Protein AF-A0A1G3WLZ0-F1 (afdb_monomer)

Solvent-accessible surface area (backbone atoms only — not comparable to full-atom values): 6786 Å² total; per-residue (Å²): 133,70,74,44,37,29,40,33,38,38,33,31,41,34,37,39,43,49,92,73,87,56,72,75,43,50,32,38,34,45,35,30,29,31,32,73,21,74,44,72,70,51,29,50,58,52,48,51,56,52,41,58,72,66,41,47,75,49,72,48,101,84,67,26,44,38,40,40,38,67,71,48,67,69,48,76,40,88,39,88,69,74,94,71,60,68,66,42,73,81,47,74,50,78,44,74,79,61,48,72,68,56,48,51,51,50,48,46,53,62,56,52,60,79,74,73,81,84,125

Secondary structure (DSSP, 8-state):
---EEEEEEEEEEEEEE-SSSS--EEEEEEEEEEEEESSHHHHHHHHHHHHHHT-EEEE-TTS-EEEEEEEE---EEEE---SPPTT-EEEEEEEES--HHHHHHHHHHHHHGGGSS--

Radius of gyration: 16.35 Å; Cα contacts (8 Å, |Δi|>4): 232; chains: 1; bounding box: 52×20×46 Å

Foldseek 3Di:
DDKFKKKWKWKKWKWWAAPPPDDTWIKMKIWIWIATAPDQVRRLVLVVVLQQVPFDWDQDPVRIIITIHTDDTQDMGGDPDPPDDGGDIPDMDMGGPQDPVNVVVVSCCSNVVVPPPPD

pLDDT: mean 82.38, std 15.06, range [35.41, 96.0]

Nearest PDB structures (foldseek):
  4fms-assembly1_B  TM=4.137E-01  e=1.551E+00  Pseudomonas aeruginosa PAO1
  3szd-assembly1_B  TM=4.113E-01  e=1.551E+00  Pseudomonas aeruginosa
  5dl5-assembly1_A  TM=4.361E-01  e=3.021E+00  Acinetobacter baumannii AB307-0294
  4frx-assembly2_B  TM=4.101E-01  e=6.948E+00  Pseudomonas aeruginosa PAO1
  3t20-assembly1_A  TM=3.977E-01  e=9.695E+00  Pseudomonas aeruginosa

Mean predicted aligned error: 8.0 Å

Structure (mmCIF, N/CA/C/O backbone):
data_AF-A0A1G3WLZ0-F1
#
_entry.id   AF-A0A1G3WLZ0-F1
#
loop_
_atom_site.group_PDB
_atom_site.id
_atom_site.type_symbol
_atom_site.label_atom_id
_atom_site.label_alt_id
_atom_site.label_comp_id
_atom_site.label_asym_id
_atom_site.label_entity_id
_atom_site.label_seq_id
_atom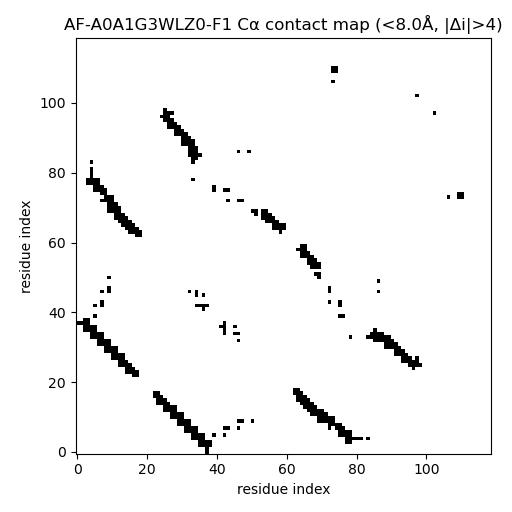_site.pdbx_PDB_ins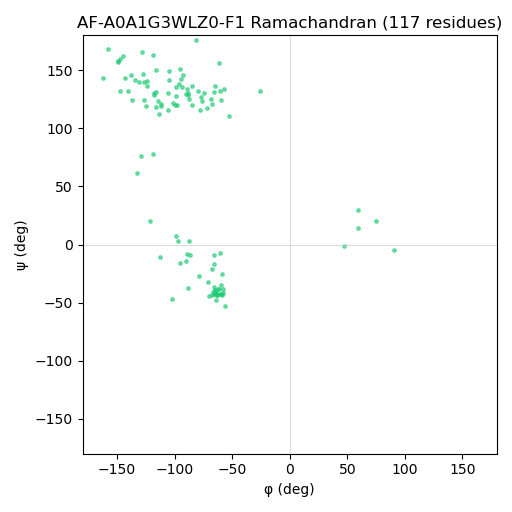_code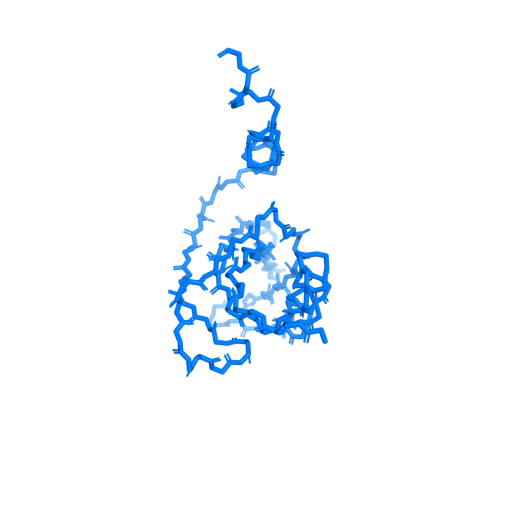
_atom_site.Cartn_x
_atom_site.Cartn_y
_atom_site.Cartn_z
_atom_site.occupancy
_atom_site.B_iso_or_equiv
_atom_site.auth_seq_id
_atom_site.auth_comp_id
_atom_site.auth_asym_id
_atom_site.auth_atom_id
_atom_site.pdbx_PDB_model_num
ATOM 1 N N . MET A 1 1 ? 13.631 0.957 -24.481 1.00 66.12 1 MET A N 1
ATOM 2 C CA . MET A 1 1 ? 13.896 0.831 -23.029 1.00 66.12 1 MET A CA 1
ATOM 3 C C . MET A 1 1 ? 13.303 -0.502 -22.585 1.00 66.12 1 MET A C 1
ATOM 5 O O . MET A 1 1 ? 12.171 -0.770 -22.969 1.00 66.12 1 MET A O 1
ATOM 9 N N . ARG A 1 2 ? 14.065 -1.383 -21.921 1.00 82.06 2 ARG A N 1
ATOM 10 C CA . ARG A 1 2 ? 13.585 -2.729 -21.544 1.00 82.06 2 ARG A CA 1
ATOM 11 C C . ARG A 1 2 ? 12.602 -2.606 -20.376 1.00 82.06 2 ARG A C 1
ATOM 13 O O . ARG A 1 2 ? 12.911 -1.921 -19.407 1.00 82.06 2 ARG A O 1
ATOM 20 N N . ILE A 1 3 ? 11.435 -3.235 -20.491 1.00 83.69 3 ILE A N 1
ATOM 21 C CA . ILE A 1 3 ? 10.456 -3.334 -19.402 1.00 83.69 3 ILE A CA 1
ATOM 22 C C . ILE A 1 3 ? 10.778 -4.604 -18.615 1.00 83.69 3 ILE A C 1
ATOM 24 O O . ILE A 1 3 ? 10.935 -5.666 -19.216 1.00 83.69 3 ILE A O 1
ATOM 28 N N . ASN A 1 4 ? 10.885 -4.483 -17.295 1.00 89.94 4 ASN A N 1
ATOM 29 C CA . ASN A 1 4 ? 11.056 -5.610 -16.382 1.00 89.94 4 ASN A CA 1
ATOM 30 C C . ASN A 1 4 ? 9.876 -5.681 -15.404 1.00 89.94 4 ASN A C 1
ATOM 32 O O . ASN A 1 4 ? 9.154 -4.697 -15.218 1.00 89.94 4 ASN A O 1
ATOM 36 N N . ASN A 1 5 ? 9.719 -6.836 -14.761 1.00 91.56 5 ASN A N 1
ATOM 37 C CA . ASN A 1 5 ? 8.772 -7.028 -13.671 1.00 91.56 5 ASN A CA 1
ATOM 38 C C . ASN A 1 5 ? 9.441 -6.699 -12.341 1.00 91.56 5 ASN A C 1
ATOM 40 O O . ASN A 1 5 ? 10.555 -7.141 -12.058 1.00 91.56 5 ASN A O 1
ATOM 44 N N . TYR A 1 6 ? 8.746 -5.931 -11.515 1.00 93.50 6 TYR A N 1
ATOM 45 C CA . TYR A 1 6 ? 9.191 -5.556 -10.183 1.00 93.50 6 TYR A CA 1
ATOM 46 C C . TYR A 1 6 ? 8.142 -5.969 -9.165 1.00 93.50 6 TYR A C 1
ATOM 48 O O . TYR A 1 6 ? 6.957 -5.761 -9.398 1.00 93.50 6 TYR A O 1
ATOM 56 N N . ALA A 1 7 ? 8.572 -6.535 -8.042 1.00 93.88 7 ALA A N 1
ATOM 57 C CA . ALA A 1 7 ? 7.724 -6.772 -6.882 1.00 93.88 7 ALA A CA 1
ATOM 58 C C . ALA A 1 7 ? 7.940 -5.629 -5.885 1.00 93.88 7 ALA A C 1
ATOM 60 O O . ALA A 1 7 ? 9.065 -5.408 -5.434 1.00 93.88 7 ALA A O 1
ATOM 61 N N . VAL A 1 8 ? 6.883 -4.889 -5.567 1.00 94.56 8 VAL A N 1
ATOM 62 C CA . VAL A 1 8 ? 6.947 -3.693 -4.722 1.00 94.56 8 VAL A CA 1
ATOM 63 C C . VAL A 1 8 ? 6.118 -3.912 -3.470 1.00 94.56 8 VAL A C 1
ATOM 65 O O . VAL A 1 8 ? 4.952 -4.296 -3.562 1.00 94.56 8 VAL A O 1
ATOM 68 N N . LYS A 1 9 ? 6.730 -3.665 -2.309 1.00 94.62 9 LYS A N 1
ATOM 69 C CA . LYS A 1 9 ? 6.048 -3.682 -1.016 1.00 94.62 9 LYS A CA 1
ATOM 70 C C . LYS A 1 9 ? 5.283 -2.378 -0.813 1.00 94.62 9 LYS A C 1
ATOM 72 O O . LYS A 1 9 ? 5.854 -1.299 -0.971 1.00 94.62 9 LYS A O 1
ATOM 77 N N . LEU A 1 10 ? 4.029 -2.500 -0.411 1.00 94.56 10 LEU A N 1
ATOM 78 C CA . LEU A 1 10 ? 3.127 -1.443 0.017 1.00 94.56 10 LEU A CA 1
ATOM 79 C C . LEU A 1 10 ? 2.761 -1.714 1.476 1.00 94.56 10 LEU A C 1
ATOM 81 O O . LEU A 1 10 ? 2.385 -2.833 1.816 1.00 94.56 10 LEU A O 1
ATOM 85 N N . ILE A 1 11 ? 2.883 -0.707 2.332 1.00 93.56 11 ILE A N 1
ATOM 86 C CA . ILE A 1 11 ? 2.499 -0.783 3.741 1.00 93.56 11 ILE A CA 1
ATOM 87 C C . ILE A 1 11 ? 1.288 0.114 3.944 1.00 93.56 11 ILE A C 1
ATOM 89 O O . ILE A 1 11 ? 1.361 1.320 3.697 1.00 93.56 11 ILE A O 1
ATOM 93 N N . TYR A 1 12 ? 0.191 -0.470 4.408 1.00 93.38 12 TYR A N 1
ATOM 94 C CA . TYR A 1 12 ? -1.044 0.236 4.716 1.00 93.38 12 TYR A CA 1
ATOM 95 C C . TYR A 1 12 ? -1.226 0.389 6.214 1.00 93.38 12 TYR A C 1
ATOM 97 O O . TYR A 1 12 ? -0.955 -0.534 6.980 1.00 93.38 12 TYR A O 1
ATOM 105 N N . ARG A 1 13 ? -1.747 1.548 6.610 1.00 91.81 13 ARG A N 1
ATOM 106 C CA . ARG A 1 13 ? -2.255 1.810 7.953 1.00 91.81 13 ARG A CA 1
ATOM 107 C C . ARG A 1 13 ? -3.768 1.661 7.930 1.00 91.81 13 ARG A C 1
ATOM 109 O O . ARG A 1 13 ? -4.444 2.293 7.115 1.00 91.81 13 ARG A O 1
ATOM 116 N N . ILE A 1 14 ? -4.290 0.850 8.837 1.00 91.50 14 ILE A N 1
ATOM 117 C CA . ILE A 1 14 ? -5.716 0.583 8.975 1.00 91.50 14 ILE A CA 1
ATOM 118 C C . ILE A 1 14 ? -6.158 1.102 10.336 1.00 91.50 14 ILE A C 1
ATOM 120 O O . ILE A 1 14 ? -5.668 0.642 11.366 1.00 91.50 14 ILE A O 1
ATOM 124 N N . ASN A 1 15 ? -7.076 2.063 10.330 1.00 90.06 15 ASN A N 1
ATOM 125 C CA . ASN A 1 15 ? -7.668 2.610 11.547 1.00 90.06 15 ASN A CA 1
ATOM 126 C C . ASN A 1 15 ? -9.088 2.094 11.704 1.00 90.06 15 ASN A C 1
ATOM 128 O O . ASN A 1 15 ? -9.879 2.232 10.769 1.00 90.06 15 ASN A O 1
ATOM 132 N N . TYR A 1 16 ? -9.402 1.580 12.888 1.00 87.25 16 TYR A N 1
ATOM 133 C CA . TYR A 1 16 ? -10.756 1.212 13.283 1.00 87.25 16 TYR A CA 1
ATOM 134 C C . TYR A 1 16 ? -11.263 2.259 14.265 1.00 87.25 16 TYR A C 1
ATOM 136 O O . TYR A 1 16 ? -10.713 2.415 15.356 1.00 87.25 16 TYR A O 1
ATOM 144 N N . GLN A 1 17 ? -12.301 2.984 13.863 1.00 84.75 17 GLN A N 1
ATOM 145 C CA . GLN A 1 17 ? -12.928 4.012 14.679 1.00 84.75 17 GLN A CA 1
ATOM 146 C C . GLN A 1 17 ? -14.333 3.553 15.069 1.00 84.75 17 GLN A C 1
ATOM 148 O O . GLN A 1 17 ? -15.188 3.335 14.208 1.00 84.75 17 GLN A O 1
ATOM 153 N N . LYS A 1 18 ? -14.585 3.421 16.374 1.00 76.06 18 LYS A N 1
ATOM 154 C CA . LYS A 1 18 ? -15.905 3.071 16.909 1.00 76.06 18 LYS A CA 1
ATOM 155 C C . LYS A 1 18 ? -16.680 4.337 17.274 1.00 76.06 18 LYS A C 1
ATOM 157 O O . LYS A 1 18 ? -16.097 5.279 17.807 1.00 76.06 18 LYS A O 1
ATOM 162 N N . CYS A 1 19 ? -17.996 4.355 17.045 1.00 61.44 19 CYS A N 1
ATOM 163 C CA . CYS A 1 19 ? -18.847 5.488 17.443 1.00 61.44 19 CYS A CA 1
ATOM 164 C C . CYS A 1 19 ? -18.806 5.781 18.958 1.00 61.44 19 CYS A C 1
ATOM 166 O O . CYS A 1 19 ? -18.977 6.932 19.354 1.00 61.44 19 CYS A O 1
ATOM 168 N N . ASP A 1 20 ? -18.502 4.779 19.791 1.00 58.53 20 ASP A N 1
ATOM 169 C CA . ASP A 1 20 ? -18.577 4.874 21.251 1.00 58.53 20 ASP A CA 1
ATOM 170 C C . ASP A 1 20 ? -17.215 4.656 21.931 1.00 58.53 20 ASP A C 1
ATOM 172 O O . ASP A 1 20 ? -16.964 3.582 22.469 1.00 58.53 20 ASP A O 1
ATOM 176 N N . LYS A 1 21 ? -16.351 5.687 21.913 1.00 51.16 21 LYS A N 1
ATOM 177 C CA . LYS A 1 21 ? -15.205 5.996 22.821 1.00 51.16 21 LYS A CA 1
ATOM 178 C C . LYS A 1 21 ? -14.184 4.898 23.200 1.00 51.16 21 LYS A C 1
ATOM 180 O O . LYS A 1 21 ? -13.242 5.193 23.935 1.00 51.16 21 LYS A O 1
ATOM 185 N N . LEU A 1 22 ? -14.336 3.665 22.741 1.00 51.41 22 LEU A N 1
ATOM 186 C CA . LEU A 1 22 ? -13.365 2.590 22.884 1.00 51.41 22 LEU A CA 1
ATOM 187 C C . LEU A 1 22 ? -12.252 2.848 21.868 1.00 51.41 22 LEU A C 1
ATOM 189 O O . LEU A 1 22 ? -12.534 3.048 20.692 1.00 51.41 22 LEU A O 1
ATOM 193 N N . SER A 1 23 ? -11.031 2.928 22.394 1.00 58.22 23 SER A N 1
ATOM 194 C CA . SER A 1 23 ? -9.767 3.287 21.741 1.00 58.22 23 SER A CA 1
ATOM 195 C C . SER A 1 23 ? -9.706 3.018 20.237 1.00 58.22 23 SER A C 1
ATOM 197 O O . SER A 1 23 ? -9.977 1.897 19.808 1.00 58.22 23 SER A O 1
ATOM 199 N N . ASP A 1 24 ? -9.248 4.018 19.478 1.00 71.94 24 ASP A N 1
ATOM 200 C CA . ASP A 1 24 ? -8.849 3.856 18.080 1.00 71.94 24 ASP A CA 1
ATOM 201 C C . ASP A 1 24 ? -7.842 2.699 17.978 1.00 71.94 24 ASP A C 1
ATOM 203 O O . ASP A 1 24 ? -6.720 2.791 18.482 1.00 71.94 24 ASP A O 1
ATOM 207 N N . LEU A 1 25 ? -8.256 1.589 17.363 1.00 81.12 25 LEU A N 1
ATOM 208 C CA . LEU A 1 25 ? -7.363 0.468 17.094 1.00 81.12 25 LEU A CA 1
ATOM 209 C C . LEU A 1 25 ? -6.624 0.753 15.788 1.00 81.12 25 LEU A C 1
ATOM 211 O O . LEU A 1 25 ? -7.224 1.173 14.793 1.00 81.12 25 LEU A O 1
ATOM 215 N N . ILE A 1 26 ? -5.321 0.494 15.785 1.00 85.31 26 ILE A N 1
ATOM 216 C CA . ILE A 1 26 ? -4.476 0.616 14.601 1.00 85.31 26 ILE A CA 1
ATOM 217 C C . ILE A 1 26 ? -3.951 -0.774 14.263 1.00 85.31 26 ILE A C 1
ATOM 219 O O . ILE A 1 26 ? -3.424 -1.480 15.118 1.00 85.31 26 ILE A O 1
ATOM 223 N N . SER A 1 27 ? -4.076 -1.154 12.997 1.00 88.56 27 SER A N 1
ATOM 224 C CA . SER A 1 27 ? -3.378 -2.311 12.440 1.00 88.56 27 SER A CA 1
ATOM 225 C C . SER A 1 27 ? -2.645 -1.910 11.169 1.00 88.56 27 SER A C 1
ATOM 227 O O . SER A 1 27 ? -2.897 -0.843 10.598 1.00 88.56 27 SER A O 1
ATOM 229 N N . TRP A 1 28 ? -1.739 -2.770 10.730 1.00 90.06 28 TRP A N 1
ATOM 230 C CA . TRP A 1 28 ? -0.926 -2.541 9.547 1.00 90.06 28 TRP A CA 1
ATOM 231 C C . TRP A 1 28 ? -1.026 -3.731 8.605 1.00 90.06 28 TRP A C 1
ATOM 233 O O . TRP A 1 28 ? -1.148 -4.868 9.049 1.00 90.06 28 TRP A O 1
ATOM 243 N N . GLU A 1 29 ? -0.957 -3.483 7.305 1.00 90.50 29 GLU A N 1
ATOM 244 C CA . GLU A 1 29 ? -0.945 -4.534 6.286 1.00 90.50 29 GLU A CA 1
ATOM 245 C C . GLU A 1 29 ? 0.263 -4.332 5.371 1.00 90.50 29 GLU A C 1
ATOM 247 O O . GLU A 1 29 ? 0.430 -3.266 4.778 1.00 90.50 29 GLU A O 1
ATOM 252 N N . GLU A 1 30 ? 1.104 -5.359 5.250 1.00 91.81 30 GLU A N 1
ATOM 253 C CA . GLU A 1 30 ? 2.079 -5.457 4.167 1.00 91.81 30 GLU A CA 1
ATOM 254 C C . GLU A 1 30 ? 1.421 -6.143 2.978 1.00 91.81 30 GLU A C 1
ATOM 256 O O . GLU A 1 30 ? 0.912 -7.253 3.099 1.00 91.81 30 GLU A O 1
ATOM 261 N N . ARG A 1 31 ? 1.524 -5.519 1.808 1.00 93.00 31 ARG A N 1
ATOM 262 C CA . ARG A 1 31 ? 1.113 -6.085 0.530 1.00 93.00 31 ARG A CA 1
ATOM 263 C C . ARG A 1 31 ? 2.254 -6.020 -0.465 1.00 93.00 31 ARG A C 1
ATOM 265 O O . ARG A 1 31 ? 2.946 -5.011 -0.549 1.00 93.00 31 ARG A O 1
ATOM 272 N N . VAL A 1 32 ? 2.438 -7.062 -1.264 1.00 93.00 32 VAL A N 1
ATOM 273 C CA . VAL A 1 32 ? 3.396 -7.057 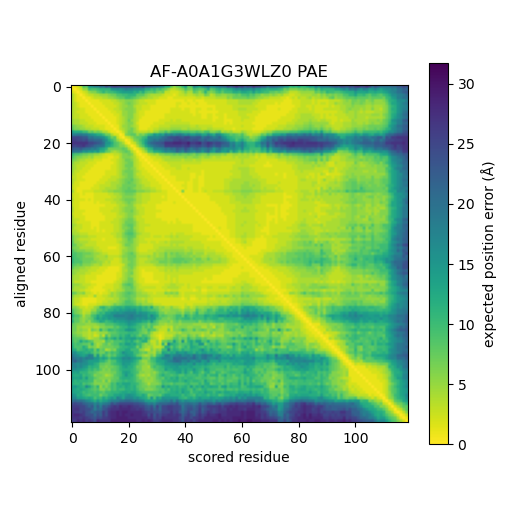-2.374 1.00 93.00 32 VAL A CA 1
ATOM 274 C C . VAL A 1 32 ? 2.643 -7.164 -3.680 1.00 93.00 32 VAL A C 1
ATOM 276 O O . VAL A 1 32 ? 1.914 -8.129 -3.902 1.00 93.00 32 VAL A O 1
ATOM 279 N N . ILE A 1 33 ? 2.858 -6.188 -4.558 1.00 93.56 33 ILE A N 1
ATOM 280 C CA . ILE A 1 33 ? 2.282 -6.183 -5.901 1.00 93.56 33 ILE A CA 1
ATOM 281 C C . ILE A 1 33 ? 3.369 -6.261 -6.963 1.00 93.56 33 ILE A C 1
ATOM 283 O O . ILE A 1 33 ? 4.481 -5.760 -6.776 1.00 93.56 33 ILE A O 1
ATOM 287 N N . CYS A 1 34 ? 3.045 -6.859 -8.103 1.00 93.25 34 CYS A N 1
ATOM 288 C CA . CYS A 1 34 ? 3.913 -6.848 -9.270 1.00 93.25 34 CYS A CA 1
ATOM 289 C C . CYS A 1 34 ? 3.570 -5.691 -10.208 1.00 93.25 34 CYS A C 1
ATOM 291 O O . CYS A 1 34 ? 2.408 -5.451 -10.513 1.00 93.25 34 CYS A O 1
ATOM 293 N N . VAL A 1 35 ? 4.581 -4.980 -10.703 1.00 93.38 35 VAL A N 1
ATOM 294 C CA . VAL A 1 35 ? 4.417 -3.916 -11.699 1.00 93.38 35 VAL A CA 1
ATOM 295 C C . VAL A 1 35 ? 5.451 -4.041 -12.809 1.00 93.38 35 VAL A C 1
ATOM 297 O O . VAL A 1 35 ? 6.628 -4.313 -12.571 1.00 93.38 35 VAL A O 1
ATOM 300 N N . ASN A 1 36 ? 5.018 -3.770 -14.034 1.00 93.19 36 ASN A N 1
ATOM 301 C CA . ASN A 1 36 ? 5.901 -3.651 -15.185 1.00 93.19 36 ASN A CA 1
ATOM 302 C C . ASN A 1 36 ? 6.455 -2.225 -15.254 1.00 93.19 36 ASN A C 1
ATOM 304 O O . ASN A 1 36 ? 5.698 -1.255 -15.394 1.00 93.19 36 ASN A O 1
ATOM 308 N N . ALA A 1 37 ? 7.775 -2.078 -15.196 1.00 93.69 37 ALA A N 1
ATOM 309 C CA . ALA A 1 37 ? 8.433 -0.776 -15.179 1.00 93.69 37 ALA A CA 1
ATOM 310 C C . ALA A 1 37 ? 9.769 -0.782 -15.926 1.00 93.69 37 ALA A C 1
ATOM 312 O O . ALA A 1 37 ? 10.347 -1.833 -16.199 1.00 93.69 37 ALA A O 1
ATOM 313 N N . SER A 1 38 ? 10.255 0.406 -16.286 1.00 94.69 38 SER A N 1
ATOM 314 C CA . SER A 1 38 ? 11.563 0.565 -16.940 1.00 94.69 38 SER A CA 1
ATOM 315 C C . SER A 1 38 ? 12.722 0.765 -15.960 1.00 94.69 38 SER A C 1
ATOM 317 O O . SER A 1 38 ? 13.881 0.688 -16.362 1.00 94.69 38 SER A O 1
ATOM 319 N N . SER A 1 39 ? 12.426 1.057 -14.694 1.00 95.06 39 SER A N 1
ATOM 320 C CA . SER A 1 39 ? 13.396 1.277 -13.619 1.00 95.06 39 SER A CA 1
ATOM 321 C C . SER A 1 39 ? 12.747 1.036 -12.251 1.00 95.06 39 SER A C 1
ATOM 323 O O . SER A 1 39 ? 11.522 0.951 -12.153 1.00 95.06 39 SER A O 1
ATOM 325 N N . PHE A 1 40 ? 13.560 0.966 -11.191 1.00 94.69 40 PHE A N 1
ATOM 326 C CA . PHE A 1 40 ? 13.066 0.895 -9.809 1.00 94.69 40 PHE A CA 1
ATOM 327 C C . PHE A 1 40 ? 12.211 2.117 -9.438 1.00 94.69 40 PHE A C 1
ATOM 329 O O . PHE A 1 40 ? 11.143 1.947 -8.861 1.00 94.69 40 PHE A O 1
ATOM 336 N N . ASP A 1 41 ? 12.623 3.326 -9.828 1.00 95.19 41 ASP A N 1
ATOM 337 C CA . ASP A 1 41 ? 11.865 4.555 -9.548 1.00 95.19 41 ASP A CA 1
ATOM 338 C C . ASP A 1 41 ? 10.511 4.571 -10.271 1.00 95.19 41 ASP A C 1
ATOM 340 O O . ASP A 1 41 ? 9.489 4.956 -9.701 1.00 95.19 41 ASP A O 1
ATOM 344 N N . ASP A 1 42 ? 10.471 4.100 -11.524 1.00 95.19 42 ASP A N 1
ATOM 345 C CA . ASP A 1 42 ? 9.213 3.945 -12.257 1.00 95.19 42 ASP A CA 1
ATOM 346 C C . ASP A 1 42 ? 8.316 2.878 -11.607 1.00 95.19 42 ASP A C 1
ATOM 348 O O . ASP A 1 42 ? 7.100 3.062 -11.544 1.00 95.19 42 ASP A O 1
ATOM 352 N N . ALA A 1 43 ? 8.903 1.797 -11.079 1.00 95.38 43 ALA A N 1
ATOM 353 C CA . ALA A 1 43 ? 8.177 0.765 -10.345 1.00 95.38 43 ALA A CA 1
ATOM 354 C C . ALA A 1 43 ? 7.556 1.313 -9.055 1.00 95.38 43 ALA A C 1
ATOM 356 O O . ALA A 1 43 ? 6.360 1.114 -8.852 1.00 95.38 43 ALA A O 1
ATOM 357 N N . PHE A 1 44 ? 8.313 2.054 -8.236 1.00 95.62 44 PHE A N 1
ATOM 358 C CA . PHE A 1 44 ? 7.786 2.712 -7.034 1.00 95.62 44 PHE A CA 1
ATOM 359 C C . PHE A 1 44 ? 6.624 3.639 -7.376 1.00 95.62 44 PHE A C 1
ATOM 361 O O . PHE A 1 44 ? 5.517 3.444 -6.885 1.00 95.62 44 PHE A O 1
ATOM 368 N N . ARG A 1 45 ? 6.824 4.558 -8.325 1.00 96.00 45 ARG A N 1
ATOM 369 C CA . ARG A 1 45 ? 5.789 5.510 -8.747 1.00 96.00 45 ARG A CA 1
ATOM 370 C C . ARG A 1 45 ? 4.520 4.821 -9.259 1.00 96.00 45 ARG A C 1
ATOM 372 O O . ARG A 1 45 ? 3.411 5.318 -9.063 1.00 96.00 45 ARG A O 1
ATOM 379 N N . LYS A 1 46 ? 4.654 3.706 -9.985 1.00 95.56 46 LYS A N 1
ATOM 380 C CA . LYS A 1 46 ? 3.498 2.921 -10.449 1.00 95.56 46 LYS A CA 1
ATOM 381 C C . LYS A 1 46 ? 2.814 2.208 -9.291 1.00 95.56 46 LYS A C 1
ATOM 383 O O . LYS A 1 46 ? 1.589 2.247 -9.218 1.00 95.56 46 LYS A O 1
ATOM 388 N N . ALA A 1 47 ? 3.585 1.593 -8.402 1.00 95.19 47 ALA A N 1
ATOM 389 C CA . ALA A 1 47 ? 3.063 0.876 -7.253 1.00 95.19 47 ALA A CA 1
ATOM 390 C C . ALA A 1 47 ? 2.345 1.809 -6.268 1.00 95.19 47 ALA A C 1
ATOM 392 O O . ALA A 1 47 ? 1.250 1.481 -5.836 1.00 95.19 47 ALA A O 1
ATOM 393 N N . GLU A 1 48 ? 2.869 3.008 -6.006 1.00 95.69 48 GLU A N 1
ATOM 394 C CA . GLU A 1 48 ? 2.197 4.044 -5.208 1.00 95.69 48 GLU A CA 1
ATOM 395 C C . GLU A 1 48 ? 0.854 4.452 -5.821 1.00 95.69 48 GLU A C 1
ATOM 397 O O . GLU A 1 48 ? -0.148 4.548 -5.120 1.00 95.69 48 GLU A O 1
ATOM 402 N N . LYS A 1 49 ? 0.788 4.629 -7.149 1.00 95.50 49 LYS A N 1
ATOM 403 C CA . LYS A 1 49 ? -0.483 4.918 -7.834 1.00 95.50 49 LYS A CA 1
ATOM 404 C C . LYS A 1 49 ? -1.504 3.797 -7.676 1.00 95.50 49 LYS A C 1
ATOM 406 O O . LYS A 1 49 ? -2.692 4.088 -7.570 1.00 95.50 49 LYS A O 1
ATOM 411 N N . PHE A 1 50 ? -1.069 2.537 -7.706 1.00 92.69 50 PHE A N 1
ATOM 412 C CA . PHE A 1 50 ? -1.939 1.410 -7.364 1.00 92.69 50 PHE A CA 1
ATOM 413 C C . PHE A 1 50 ? -2.339 1.462 -5.893 1.00 92.69 50 PHE A C 1
AT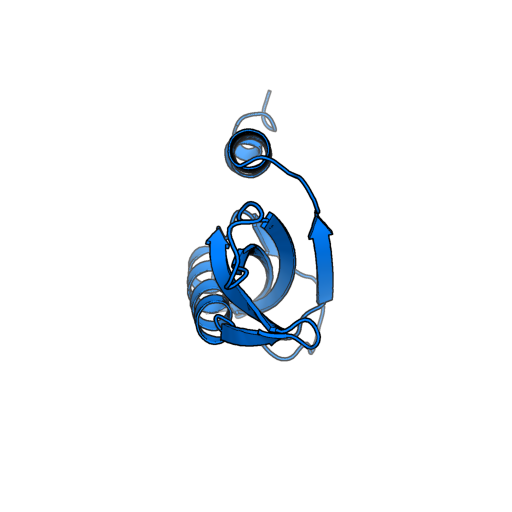OM 415 O O . PHE A 1 50 ? -3.512 1.287 -5.577 1.00 92.69 50 PHE A O 1
ATOM 422 N N . GLY A 1 51 ? -1.387 1.771 -5.017 1.00 93.44 51 GLY A N 1
ATOM 423 C CA . GLY A 1 51 ? -1.608 1.777 -3.587 1.00 93.44 51 GLY A CA 1
ATOM 424 C C . GLY A 1 51 ? -2.635 2.814 -3.143 1.00 93.44 51 GLY A C 1
ATOM 425 O O . GLY A 1 51 ? -3.547 2.474 -2.397 1.00 93.44 51 GLY A O 1
ATOM 426 N N . ILE A 1 52 ? -2.559 4.025 -3.701 1.00 95.06 52 ILE A N 1
ATOM 427 C CA . ILE A 1 52 ? -3.520 5.115 -3.480 1.00 95.06 52 ILE A CA 1
ATOM 428 C C . ILE A 1 52 ? -4.923 4.729 -3.967 1.00 95.06 52 ILE A C 1
ATOM 430 O O . ILE A 1 52 ? -5.916 5.045 -3.324 1.00 95.06 52 ILE A O 1
ATOM 434 N N . LYS A 1 53 ? -5.033 4.013 -5.094 1.00 93.81 53 LYS A N 1
ATOM 435 C CA . LYS A 1 53 ? -6.336 3.540 -5.598 1.00 93.81 53 LYS A CA 1
ATOM 436 C C . LYS A 1 53 ? -6.983 2.481 -4.705 1.00 93.81 53 LYS A C 1
ATOM 438 O O . LYS A 1 53 ? -8.185 2.272 -4.820 1.00 93.81 53 LYS A O 1
ATOM 443 N N . TYR A 1 54 ? -6.192 1.796 -3.882 1.00 89.88 54 TYR A N 1
ATOM 444 C CA . TYR A 1 54 ? -6.674 0.799 -2.929 1.00 89.88 54 TYR A CA 1
ATOM 445 C C . TYR A 1 54 ? -7.094 1.421 -1.587 1.00 89.88 54 TYR A C 1
ATOM 447 O O . TYR A 1 54 ? -7.691 0.748 -0.749 1.00 89.88 54 TYR A O 1
ATOM 455 N N . GLU A 1 55 ? -6.812 2.707 -1.365 1.00 94.94 55 GLU A N 1
ATOM 456 C CA . GLU A 1 55 ? -7.322 3.397 -0.187 1.00 94.94 55 GLU A CA 1
ATOM 457 C C . GLU A 1 55 ? -8.846 3.385 -0.182 1.00 94.94 55 GLU A C 1
ATOM 459 O O . GLU A 1 55 ? -9.502 3.686 -1.179 1.00 94.94 55 GLU A O 1
ATOM 464 N N . THR A 1 56 ? -9.414 3.026 0.962 1.00 96.00 56 THR A N 1
ATOM 465 C CA . THR A 1 56 ? -10.857 2.871 1.097 1.00 96.00 56 THR A CA 1
ATOM 466 C C . THR A 1 56 ? -11.317 3.250 2.494 1.00 96.00 56 THR A C 1
ATOM 468 O O . THR A 1 56 ? -10.536 3.311 3.452 1.00 96.00 56 THR A O 1
ATOM 471 N N . GLU A 1 57 ? -12.599 3.552 2.596 1.00 95.94 57 GLU A N 1
ATOM 472 C CA . GLU A 1 57 ? -13.296 3.812 3.840 1.00 95.94 57 GLU A CA 1
ATOM 473 C C . GLU A 1 57 ? -14.642 3.103 3.782 1.00 95.94 57 GLU A C 1
ATOM 475 O O . GLU A 1 57 ? -15.397 3.275 2.825 1.00 95.94 57 GLU A O 1
ATOM 480 N N . TYR A 1 58 ? -14.907 2.260 4.773 1.00 93.62 58 TYR A N 1
ATOM 481 C CA . TYR A 1 58 ? -16.126 1.466 4.833 1.00 93.62 58 TYR A CA 1
ATOM 482 C C . TYR A 1 58 ? -16.529 1.211 6.283 1.00 93.62 58 TYR A C 1
ATOM 484 O O . TYR A 1 58 ? -15.698 1.258 7.188 1.00 93.62 58 TYR A O 1
ATOM 492 N N . GLU A 1 59 ? -17.809 0.929 6.496 1.00 93.81 59 GLU A N 1
ATOM 493 C CA . GLU A 1 59 ? -18.309 0.420 7.770 1.00 93.81 59 GLU A CA 1
ATOM 494 C C . GLU A 1 59 ? -18.199 -1.109 7.761 1.00 93.81 59 GLU A C 1
ATOM 496 O O . GLU A 1 59 ? -18.662 -1.765 6.822 1.00 93.81 59 GLU A O 1
ATOM 501 N N . ASN A 1 60 ? -17.534 -1.688 8.762 1.00 89.19 60 ASN A N 1
ATOM 502 C CA . ASN A 1 60 ? -17.440 -3.141 8.887 1.00 89.19 60 ASN A CA 1
ATOM 503 C C . ASN A 1 60 ? -18.707 -3.734 9.535 1.00 89.19 60 ASN A C 1
ATOM 505 O O . ASN A 1 60 ? -19.598 -3.030 10.003 1.00 89.19 60 ASN A O 1
ATOM 509 N N . THR A 1 61 ? -18.779 -5.063 9.625 1.00 88.69 61 THR A N 1
ATOM 510 C CA . THR A 1 61 ? -19.934 -5.771 10.210 1.00 88.69 61 THR A CA 1
ATOM 511 C C . THR A 1 61 ? -20.135 -5.525 11.709 1.00 88.69 61 THR A C 1
ATOM 513 O O . THR A 1 61 ? -21.139 -5.964 12.263 1.00 88.69 61 THR A O 1
ATOM 516 N N . LEU A 1 62 ? -19.177 -4.878 12.379 1.00 85.75 62 LEU A N 1
ATOM 517 C CA . LEU A 1 62 ? -19.234 -4.517 13.796 1.00 85.75 62 LEU A CA 1
ATOM 518 C C . LEU A 1 62 ? -19.699 -3.064 14.010 1.00 85.75 62 LEU A C 1
ATOM 520 O O . LEU A 1 62 ? -19.748 -2.614 15.155 1.00 85.75 62 LEU A O 1
ATOM 524 N N . GLY A 1 63 ? -20.046 -2.344 12.935 1.00 87.06 63 GLY A N 1
ATOM 525 C CA . GLY A 1 63 ? -20.434 -0.932 12.980 1.00 87.06 63 GLY A CA 1
ATOM 526 C C . GLY A 1 63 ? -19.251 0.016 13.195 1.00 87.06 63 GLY A C 1
ATOM 527 O O . GLY A 1 63 ? -19.433 1.130 13.683 1.00 87.06 63 GLY A O 1
ATOM 528 N N . GLU A 1 64 ? -18.027 -0.429 12.903 1.00 88.25 64 GLU A N 1
ATOM 529 C CA . GLU A 1 64 ? -16.818 0.388 13.015 1.00 88.25 64 GLU A CA 1
ATOM 530 C C . GLU A 1 64 ? -16.471 0.989 11.655 1.00 88.25 64 GLU A C 1
ATOM 532 O O . GLU A 1 64 ? -16.497 0.301 10.630 1.00 88.25 64 GLU A O 1
ATOM 537 N N . THR A 1 65 ? -16.076 2.261 11.649 1.00 91.94 65 THR A N 1
ATOM 538 C CA . THR A 1 65 ? -15.520 2.897 10.456 1.00 91.94 65 THR A CA 1
ATOM 539 C C . THR A 1 65 ? -14.076 2.447 10.289 1.00 91.94 65 THR A C 1
ATOM 541 O O . THR A 1 65 ? -13.216 2.767 11.114 1.00 91.94 65 THR A O 1
ATOM 544 N N . VAL A 1 66 ? -13.796 1.735 9.200 1.00 91.69 66 VAL A N 1
ATOM 545 C CA . VAL A 1 66 ? -12.459 1.264 8.838 1.00 91.69 66 VAL A CA 1
ATOM 546 C C . VAL A 1 66 ? -11.872 2.170 7.765 1.00 91.69 66 VAL A C 1
ATOM 548 O O . VAL A 1 66 ? -12.434 2.308 6.680 1.00 91.69 66 VAL A O 1
ATOM 551 N N . LYS A 1 67 ? -10.715 2.772 8.051 1.00 94.56 67 LYS A N 1
ATOM 552 C CA . LYS A 1 67 ? -9.968 3.623 7.112 1.00 94.56 67 LYS A CA 1
ATOM 553 C C . LYS A 1 67 ? -8.648 2.967 6.747 1.00 94.56 67 LYS A C 1
ATOM 555 O O . LYS A 1 67 ? -7.753 2.889 7.588 1.00 94.56 67 LYS A O 1
ATOM 560 N N . VAL A 1 68 ? -8.518 2.556 5.488 1.00 94.62 68 VAL A N 1
ATOM 561 C CA . VAL A 1 68 ? -7.290 1.985 4.918 1.00 94.62 68 VAL A CA 1
ATOM 562 C C . VAL A 1 68 ? -6.571 3.071 4.126 1.00 94.62 68 VAL A C 1
ATOM 564 O O . VAL A 1 68 ? -7.150 3.632 3.191 1.00 94.62 68 VAL A O 1
ATOM 567 N N . ARG A 1 69 ? -5.334 3.400 4.503 1.00 95.75 69 ARG A N 1
ATOM 568 C CA . ARG A 1 69 ? -4.507 4.413 3.825 1.00 95.75 69 ARG A CA 1
ATOM 569 C C . ARG A 1 69 ? -3.116 3.869 3.542 1.00 95.75 69 ARG A C 1
ATOM 571 O O . ARG A 1 69 ? -2.553 3.166 4.383 1.00 95.75 69 ARG A O 1
ATOM 578 N N . LEU A 1 70 ? -2.572 4.175 2.367 1.00 95.25 70 LEU A N 1
ATOM 579 C CA . LEU A 1 70 ? -1.196 3.831 2.040 1.00 95.25 70 LEU A CA 1
ATOM 580 C C . LEU A 1 70 ? -0.282 4.689 2.914 1.00 95.25 70 LEU A C 1
ATOM 582 O O . LEU A 1 70 ? -0.386 5.912 2.923 1.00 95.25 70 LEU A O 1
ATOM 586 N N . ALA A 1 71 ? 0.610 4.043 3.652 1.00 91.69 71 ALA A N 1
ATOM 587 C CA . ALA A 1 71 ? 1.546 4.728 4.527 1.00 91.69 71 ALA A CA 1
ATOM 588 C C . ALA A 1 71 ? 2.945 4.790 3.902 1.00 91.69 71 ALA A C 1
ATOM 590 O O . ALA A 1 71 ? 3.551 5.858 3.867 1.00 91.69 71 ALA A O 1
ATOM 591 N N . TYR A 1 72 ? 3.447 3.665 3.372 1.00 89.56 72 TYR A N 1
ATOM 592 C CA . TYR A 1 72 ? 4.825 3.577 2.871 1.00 89.56 72 TYR A CA 1
ATOM 593 C C . TYR A 1 72 ? 4.986 2.599 1.707 1.00 89.56 72 TYR A C 1
ATOM 595 O O . TYR A 1 72 ? 4.239 1.630 1.574 1.00 89.56 72 TYR A O 1
ATOM 603 N N . THR A 1 73 ? 6.045 2.796 0.918 1.00 92.25 73 THR A N 1
ATOM 604 C CA . THR A 1 73 ? 6.505 1.854 -0.116 1.00 92.25 73 THR A CA 1
ATOM 605 C C . THR A 1 73 ? 8.005 1.566 0.047 1.00 92.25 73 THR A C 1
ATOM 607 O O . THR A 1 73 ? 8.832 2.130 -0.670 1.00 92.25 73 THR A O 1
ATOM 610 N N . PRO A 1 74 ? 8.404 0.745 1.034 1.00 86.81 74 PRO A N 1
ATOM 611 C CA . PRO A 1 74 ? 9.792 0.712 1.509 1.00 86.81 74 PRO A CA 1
ATOM 612 C C . PRO A 1 74 ? 10.744 -0.089 0.611 1.00 86.81 74 PRO A C 1
ATOM 614 O O . PRO A 1 74 ? 11.948 0.171 0.583 1.00 86.81 74 PRO A O 1
ATOM 617 N N . ASN A 1 75 ? 10.241 -1.085 -0.124 1.00 91.38 75 ASN A N 1
ATOM 618 C CA . ASN A 1 75 ? 11.089 -2.006 -0.876 1.00 91.38 75 ASN A CA 1
ATOM 619 C C . ASN A 1 75 ? 10.542 -2.298 -2.272 1.00 91.38 75 ASN A C 1
ATOM 621 O O . ASN A 1 75 ? 9.337 -2.415 -2.483 1.00 91.38 75 ASN A O 1
ATOM 625 N N . CYS A 1 76 ? 11.467 -2.481 -3.208 1.00 92.81 76 CYS A N 1
ATOM 626 C CA . CYS A 1 76 ? 11.205 -2.881 -4.580 1.00 92.81 76 CYS A CA 1
ATOM 627 C C . CYS A 1 76 ? 12.290 -3.872 -5.001 1.00 92.81 76 CYS A C 1
ATOM 629 O O . CYS A 1 76 ? 13.479 -3.630 -4.778 1.00 92.81 76 CYS A O 1
ATOM 631 N N . TYR A 1 77 ? 11.877 -4.987 -5.592 1.00 91.88 77 TYR A N 1
ATOM 632 C CA . TYR A 1 77 ? 12.748 -6.080 -6.003 1.00 91.88 77 TYR A CA 1
ATOM 633 C C . TYR A 1 77 ? 12.557 -6.352 -7.488 1.00 91.88 77 TYR A C 1
ATOM 635 O O . TYR A 1 77 ? 11.430 -6.333 -7.984 1.00 91.88 77 TYR A O 1
ATOM 643 N N . LEU A 1 78 ? 13.649 -6.642 -8.195 1.00 91.69 78 LEU A N 1
ATOM 644 C CA . LEU A 1 78 ? 13.552 -7.179 -9.547 1.00 91.69 78 LEU A CA 1
ATOM 645 C C . LEU A 1 78 ? 12.964 -8.590 -9.454 1.00 91.69 78 LEU A C 1
ATOM 647 O O . LEU A 1 78 ? 13.518 -9.451 -8.771 1.00 91.69 78 LEU A O 1
ATOM 651 N N . SER A 1 79 ? 11.830 -8.804 -10.109 1.00 84.62 79 SER A N 1
ATOM 652 C CA . SER A 1 79 ? 11.126 -10.078 -10.094 1.00 84.62 79 SER A CA 1
ATOM 653 C C . SER A 1 79 ? 11.453 -10.875 -11.350 1.00 84.62 79 SER A C 1
ATOM 655 O O . SER A 1 79 ? 11.416 -10.346 -12.461 1.00 84.62 79 SER A O 1
ATOM 657 N N . ASN A 1 80 ? 11.726 -12.167 -11.170 1.00 82.69 80 ASN A N 1
ATOM 658 C CA . ASN A 1 80 ? 11.873 -13.122 -12.272 1.00 82.69 80 ASN A CA 1
ATOM 659 C C . ASN A 1 80 ? 10.532 -13.742 -12.687 1.00 82.69 80 ASN A C 1
ATOM 661 O O . ASN A 1 80 ? 10.507 -14.630 -13.536 1.00 82.69 80 ASN A O 1
ATOM 665 N N . LEU A 1 81 ? 9.426 -13.312 -12.073 1.00 75.19 81 LEU A N 1
ATOM 666 C CA . LEU A 1 81 ? 8.097 -13.762 -12.457 1.00 75.19 81 LEU A CA 1
ATOM 667 C C . LEU A 1 81 ? 7.798 -13.264 -13.872 1.00 75.19 81 LEU A C 1
ATOM 669 O O . LEU A 1 81 ? 8.011 -12.090 -14.183 1.00 75.19 81 LEU A O 1
ATOM 673 N N . VAL A 1 82 ? 7.335 -14.167 -14.728 1.00 73.44 82 VAL A N 1
ATOM 674 C CA . VAL A 1 82 ? 6.996 -13.901 -16.130 1.00 73.44 82 VAL A CA 1
ATOM 675 C C . VAL A 1 82 ? 5.472 -13.862 -16.251 1.00 73.44 82 VAL A C 1
ATOM 677 O O . VAL A 1 82 ? 4.789 -14.528 -15.480 1.00 73.44 82 VAL A O 1
ATOM 680 N N . ASP A 1 83 ? 4.952 -13.062 -17.182 1.00 74.75 83 ASP A N 1
ATOM 681 C CA . ASP A 1 83 ? 3.521 -13.014 -17.531 1.00 74.75 83 ASP A CA 1
ATOM 682 C C . ASP A 1 83 ? 2.553 -12.653 -16.388 1.00 74.75 83 ASP A C 1
ATOM 684 O O . ASP A 1 83 ? 1.392 -13.055 -16.390 1.00 74.75 83 A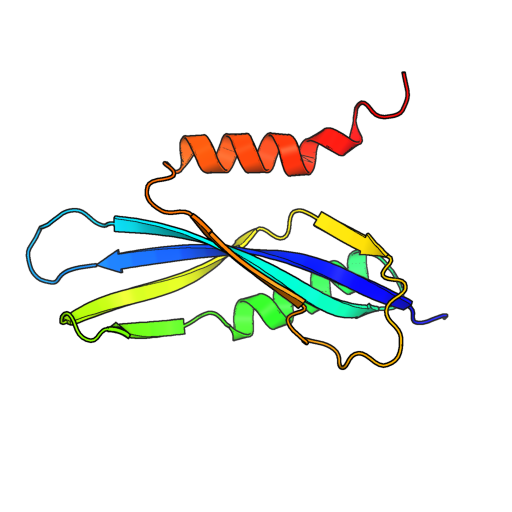SP A O 1
ATOM 688 N N . ILE A 1 84 ? 3.007 -11.857 -15.416 1.00 79.06 84 ILE A N 1
ATOM 689 C CA . ILE A 1 84 ? 2.131 -11.314 -14.373 1.00 79.06 84 ILE A CA 1
ATOM 690 C C . ILE A 1 84 ? 1.528 -9.986 -14.827 1.00 79.06 84 ILE A C 1
ATOM 692 O O . ILE A 1 84 ? 2.248 -9.081 -15.253 1.00 79.06 84 ILE A O 1
ATOM 696 N N . GLU A 1 85 ? 0.207 -9.856 -14.694 1.00 83.50 85 GLU A N 1
ATOM 697 C CA . GLU A 1 85 ? -0.485 -8.598 -14.959 1.00 83.50 85 GLU A CA 1
ATOM 698 C C . GLU A 1 85 ? -0.062 -7.511 -13.949 1.00 83.50 85 GLU A C 1
ATOM 700 O O . GLU A 1 85 ? 0.012 -7.776 -12.741 1.00 83.50 85 GLU A O 1
ATOM 705 N N . PRO A 1 86 ? 0.195 -6.267 -14.395 1.00 80.25 86 PRO A N 1
ATOM 706 C CA . PRO A 1 86 ? 0.521 -5.176 -13.487 1.00 80.25 86 PRO A CA 1
AT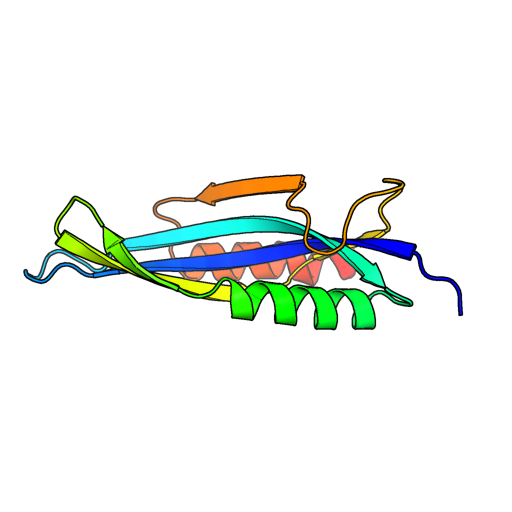OM 707 C C . PRO A 1 86 ? -0.581 -4.948 -12.444 1.00 80.25 86 PRO A C 1
ATOM 709 O O . PRO A 1 86 ? -1.754 -4.827 -12.783 1.00 80.25 86 PRO A O 1
ATOM 712 N N . GLY A 1 87 ? -0.186 -4.806 -11.183 1.00 78.06 87 GLY A N 1
ATOM 713 C CA . GLY A 1 87 ? -1.088 -4.660 -10.042 1.00 78.06 87 GLY A CA 1
ATOM 714 C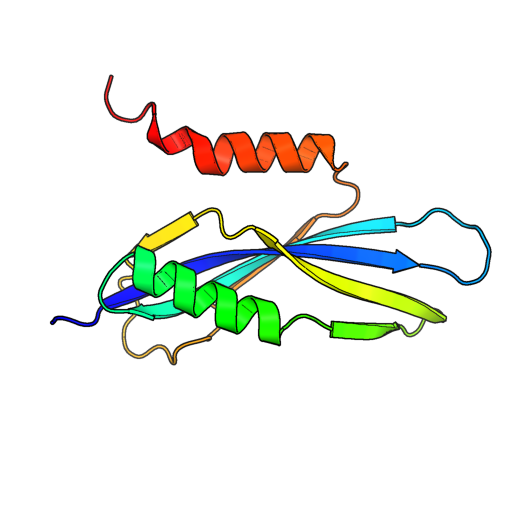 C . GLY A 1 87 ? -1.472 -5.985 -9.381 1.00 78.06 87 GLY A C 1
ATOM 715 O O . GLY A 1 87 ? -2.110 -5.947 -8.334 1.00 78.06 87 GLY A O 1
ATOM 716 N N . THR A 1 88 ? -1.061 -7.134 -9.935 1.00 86.25 88 THR A N 1
ATOM 717 C CA . THR A 1 88 ? -1.298 -8.441 -9.305 1.00 86.25 88 THR A CA 1
ATOM 718 C C . THR A 1 88 ? -0.650 -8.484 -7.930 1.00 86.25 88 THR A C 1
ATOM 720 O O . THR A 1 88 ? 0.557 -8.268 -7.790 1.00 86.25 88 THR A O 1
ATOM 723 N N . GLU A 1 89 ? -1.458 -8.788 -6.923 1.00 83.75 89 GLU A N 1
ATOM 724 C CA . GLU A 1 89 ? -1.004 -9.056 -5.569 1.00 83.75 89 GLU A CA 1
ATOM 725 C C . GLU A 1 89 ? -0.410 -10.462 -5.490 1.00 83.75 89 GLU A C 1
ATOM 727 O O . GLU A 1 89 ? -1.037 -11.438 -5.897 1.00 83.75 89 GLU A O 1
ATOM 732 N N . VAL A 1 90 ? 0.814 -10.561 -4.979 1.00 83.31 90 VAL A N 1
ATOM 733 C CA . VAL A 1 90 ? 1.536 -11.836 -4.840 1.00 83.31 90 VAL A CA 1
ATOM 734 C C . VAL A 1 90 ? 1.748 -12.238 -3.381 1.00 83.31 90 VAL A C 1
ATOM 736 O O . VAL A 1 90 ? 2.162 -13.363 -3.112 1.00 83.31 90 VAL A O 1
ATOM 739 N N . TYR A 1 91 ? 1.478 -11.329 -2.441 1.00 85.62 91 TYR A N 1
ATOM 740 C CA . TYR A 1 91 ? 1.550 -11.569 -1.002 1.00 85.62 91 TYR A CA 1
ATOM 741 C C . TYR A 1 91 ? 0.777 -10.489 -0.235 1.00 85.62 91 TYR A C 1
ATOM 743 O O . TYR A 1 91 ? 0.864 -9.312 -0.596 1.00 85.62 91 TYR A O 1
ATOM 751 N N . SER A 1 92 ? 0.112 -10.877 0.856 1.00 78.44 92 SER A N 1
ATOM 752 C CA . SER A 1 92 ? -0.390 -9.958 1.881 1.00 78.44 92 SER A CA 1
ATOM 753 C C . SER A 1 92 ? -0.261 -10.571 3.279 1.00 78.44 92 SER A C 1
ATOM 755 O O . SER A 1 92 ? -0.413 -11.784 3.455 1.00 78.44 92 SER A O 1
ATOM 757 N N . SER A 1 93 ? 0.055 -9.733 4.269 1.00 84.50 93 SER A N 1
ATOM 758 C CA . SER A 1 93 ? 0.091 -10.089 5.687 1.00 84.50 93 SER A CA 1
ATOM 759 C C . SER A 1 93 ? -0.314 -8.908 6.563 1.00 84.50 93 SER A C 1
ATOM 761 O O . SER A 1 93 ? 0.207 -7.803 6.414 1.00 84.50 93 SER A O 1
ATOM 763 N N . GLY A 1 94 ? -1.208 -9.163 7.519 1.00 79.62 94 GLY A N 1
ATOM 764 C CA . GLY A 1 94 ? -1.626 -8.198 8.534 1.00 79.62 94 GLY A CA 1
ATOM 765 C C . GLY A 1 94 ? -0.806 -8.308 9.821 1.00 79.62 94 GLY A C 1
ATOM 766 O O . GLY A 1 94 ? -0.419 -9.402 10.231 1.00 79.62 94 GLY A O 1
ATOM 767 N N . PHE A 1 95 ? -0.585 -7.173 10.475 1.00 78.38 95 PHE A N 1
ATOM 768 C CA . PHE A 1 95 ? 0.050 -7.046 11.782 1.00 78.38 95 PHE A CA 1
ATOM 769 C C . PHE A 1 95 ? -0.899 -6.277 12.705 1.00 78.38 95 PHE A C 1
ATOM 771 O O . PHE A 1 95 ? -1.271 -5.134 12.425 1.00 78.38 95 PHE A O 1
ATOM 778 N N . PHE A 1 96 ? -1.309 -6.919 13.795 1.00 64.56 96 PHE A N 1
ATOM 779 C CA . PHE A 1 96 ? -2.152 -6.320 14.830 1.00 64.56 96 PHE A CA 1
ATOM 780 C C . PHE A 1 96 ? -1.278 -5.776 15.964 1.00 64.56 96 PHE A C 1
ATOM 782 O O . PHE A 1 96 ? -0.190 -6.298 16.199 1.00 64.56 96 PHE A O 1
ATOM 789 N N . ASP A 1 97 ? -1.755 -4.734 16.645 1.00 62.94 97 ASP A N 1
ATOM 790 C C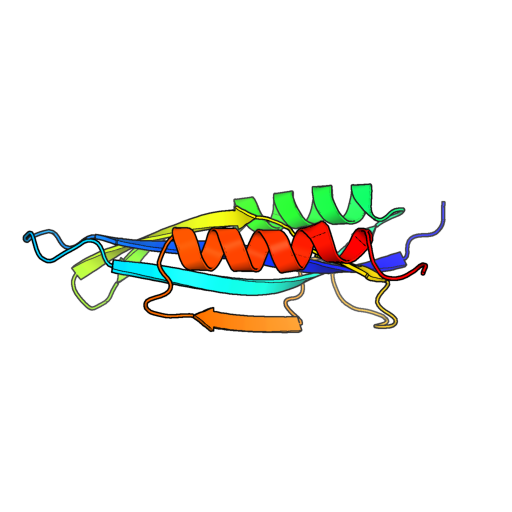A . ASP A 1 97 ? -1.151 -4.150 17.855 1.00 62.94 97 ASP A CA 1
ATOM 791 C C . ASP A 1 97 ? 0.285 -3.610 17.730 1.00 62.94 97 ASP A C 1
ATOM 793 O O . ASP A 1 97 ? 0.911 -3.295 18.739 1.00 62.94 97 ASP A O 1
ATOM 797 N N . ALA A 1 98 ? 0.812 -3.428 16.515 1.00 65.94 98 ALA A N 1
ATOM 798 C CA . ALA A 1 98 ? 2.069 -2.709 16.335 1.00 65.94 98 ALA A CA 1
ATOM 799 C C . ALA A 1 98 ? 1.850 -1.209 16.585 1.00 65.94 98 ALA A C 1
ATOM 801 O O . ALA A 1 98 ? 1.107 -0.537 15.857 1.00 65.94 98 ALA A O 1
ATOM 802 N N . THR A 1 99 ? 2.520 -0.681 17.608 1.00 73.94 99 THR A N 1
ATOM 803 C CA . THR A 1 99 ? 2.554 0.758 17.875 1.00 73.94 99 THR A CA 1
ATOM 804 C C . THR A 1 99 ? 3.181 1.505 16.698 1.00 73.94 99 THR A C 1
ATOM 806 O O . THR A 1 99 ? 3.971 0.959 15.923 1.00 73.94 99 THR A O 1
ATOM 809 N N . GLU A 1 100 ? 2.852 2.788 16.558 1.00 72.12 100 GLU A N 1
ATOM 810 C CA . GLU A 1 100 ? 3.428 3.626 15.502 1.00 72.12 100 GLU A CA 1
ATOM 811 C C . GLU A 1 100 ? 4.962 3.699 15.613 1.00 72.12 100 GLU A C 1
ATOM 813 O O . GLU A 1 100 ? 5.658 3.644 14.602 1.00 72.12 100 GLU A O 1
ATOM 818 N N . ASP A 1 101 ? 5.503 3.686 16.836 1.00 75.25 101 ASP A N 1
ATOM 819 C CA . ASP A 1 101 ? 6.945 3.631 17.097 1.00 75.25 101 ASP A CA 1
ATOM 820 C C . ASP A 1 101 ? 7.589 2.309 16.655 1.00 75.25 101 ASP A C 1
ATOM 822 O O . ASP A 1 101 ? 8.689 2.310 16.097 1.00 75.25 101 ASP A O 1
ATOM 826 N N . GLU A 1 102 ? 6.930 1.170 16.879 1.00 76.81 102 GLU A N 1
ATOM 827 C CA . GLU A 1 102 ? 7.411 -0.129 16.393 1.00 76.81 102 GLU A CA 1
ATOM 828 C C . GLU A 1 102 ? 7.414 -0.180 14.869 1.00 76.81 102 GLU A C 1
ATOM 830 O O . GLU A 1 102 ? 8.379 -0.663 14.273 1.00 76.81 102 GLU A O 1
ATOM 835 N N . MET A 1 103 ? 6.392 0.389 14.231 1.00 78.69 103 MET A N 1
ATOM 836 C CA . MET A 1 103 ? 6.342 0.482 12.777 1.00 78.69 103 MET A CA 1
ATOM 837 C C . MET A 1 103 ? 7.401 1.419 12.218 1.00 78.69 103 MET A C 1
ATOM 839 O O . MET A 1 103 ? 8.086 1.040 11.273 1.00 78.69 103 MET A O 1
ATOM 843 N N . ASN A 1 104 ? 7.615 2.584 12.828 1.00 74.75 104 ASN A N 1
ATOM 844 C CA . ASN A 1 104 ? 8.694 3.490 12.438 1.00 74.75 104 ASN A CA 1
ATOM 845 C C . ASN A 1 104 ? 10.065 2.801 12.541 1.00 74.75 104 ASN A C 1
ATOM 847 O O . ASN A 1 104 ? 10.861 2.880 11.609 1.00 74.75 104 ASN A O 1
ATOM 851 N N . ARG A 1 105 ? 10.315 2.022 13.604 1.00 77.38 105 ARG A N 1
ATOM 852 C CA . ARG A 1 105 ? 11.546 1.218 13.735 1.00 77.38 105 ARG A CA 1
ATOM 853 C C . ARG A 1 105 ? 11.665 0.131 12.667 1.00 77.38 105 ARG A C 1
ATOM 855 O O . ARG A 1 105 ? 12.754 -0.086 12.135 1.00 77.38 105 ARG A O 1
ATOM 862 N N . LEU A 1 106 ? 10.579 -0.577 12.357 1.00 74.94 106 LEU A N 1
ATOM 863 C CA . LEU A 1 106 ? 10.575 -1.593 11.302 1.00 74.94 106 LEU A CA 1
ATOM 864 C C . LEU A 1 106 ? 10.852 -0.966 9.934 1.00 74.94 106 LEU A C 1
ATOM 866 O O . LEU A 1 106 ? 11.676 -1.486 9.181 1.00 74.94 106 LEU A O 1
ATOM 870 N N . LEU A 1 107 ? 10.236 0.178 9.646 1.00 72.81 107 LEU A N 1
ATOM 871 C CA . LEU A 1 107 ? 10.475 0.949 8.431 1.00 72.81 107 LEU A CA 1
ATOM 872 C C . LEU A 1 107 ? 11.920 1.431 8.357 1.00 72.81 107 LEU A C 1
ATOM 874 O O . LEU A 1 107 ? 12.544 1.271 7.314 1.00 72.81 107 LEU A O 1
ATOM 878 N N . ASP A 1 108 ? 12.493 1.915 9.458 1.00 74.25 108 ASP A N 1
ATOM 879 C CA . ASP A 1 108 ? 13.907 2.275 9.513 1.00 74.25 108 ASP A CA 1
ATOM 880 C C . ASP A 1 108 ? 14.801 1.079 9.186 1.00 74.25 108 ASP A C 1
ATOM 882 O O . ASP A 1 108 ? 15.731 1.211 8.398 1.00 74.25 108 ASP A O 1
ATOM 886 N N . ILE A 1 109 ? 14.523 -0.114 9.712 1.00 73.81 109 ILE A N 1
ATOM 887 C CA . ILE A 1 109 ? 15.290 -1.323 9.371 1.00 73.81 109 ILE A CA 1
ATOM 888 C C . ILE A 1 109 ? 15.124 -1.677 7.884 1.00 73.81 109 ILE A C 1
ATOM 890 O O . ILE A 1 109 ? 16.099 -2.034 7.212 1.00 73.81 109 ILE A O 1
ATOM 894 N N . MET A 1 110 ? 13.903 -1.585 7.356 1.00 70.44 110 MET A N 1
ATOM 895 C CA . MET A 1 110 ? 13.572 -1.936 5.971 1.00 70.44 110 MET A CA 1
ATOM 896 C C . MET A 1 110 ? 14.141 -0.942 4.950 1.00 70.44 110 MET A C 1
ATOM 898 O O . MET A 1 110 ? 14.536 -1.355 3.855 1.00 70.44 110 MET A O 1
ATOM 902 N N . CYS A 1 111 ? 14.238 0.335 5.321 1.00 64.94 111 CYS A N 1
ATOM 903 C CA . CYS A 1 111 ? 14.766 1.423 4.504 1.00 64.94 111 CYS A CA 1
ATOM 904 C C . CYS A 1 111 ? 16.294 1.585 4.653 1.00 64.94 111 CYS A C 1
ATOM 906 O O . CYS A 1 111 ? 16.978 1.815 3.653 1.00 64.94 111 CYS A O 1
ATOM 908 N N . ASN A 1 112 ? 16.859 1.395 5.856 1.00 56.75 112 ASN A N 1
ATOM 909 C CA . ASN A 1 112 ? 18.289 1.603 6.152 1.00 56.75 112 ASN A CA 1
ATOM 910 C C . ASN A 1 112 ? 19.180 0.372 5.927 1.00 56.75 112 ASN A C 1
ATOM 912 O O . ASN A 1 112 ? 20.406 0.499 5.925 1.00 56.75 112 ASN A O 1
ATOM 916 N N . LYS A 1 113 ? 18.629 -0.819 5.646 1.00 48.41 113 LYS A N 1
ATOM 917 C CA . LYS A 1 113 ? 19.445 -1.979 5.221 1.00 48.41 113 LYS A CA 1
ATOM 918 C C . LYS A 1 113 ? 20.233 -1.753 3.919 1.00 48.41 113 LYS A C 1
ATOM 920 O O . LYS A 1 113 ? 21.084 -2.575 3.587 1.00 48.41 113 LYS A O 1
ATOM 925 N N . LYS A 1 114 ? 20.026 -0.632 3.214 1.00 44.28 114 LYS A N 1
ATOM 926 C CA . LYS A 1 114 ? 20.882 -0.196 2.099 1.00 44.28 114 LYS A CA 1
ATOM 927 C C . LYS A 1 114 ? 22.318 0.172 2.515 1.00 44.28 114 LYS A C 1
ATOM 929 O O . LYS A 1 114 ? 23.178 0.197 1.643 1.00 44.28 114 LYS A O 1
ATOM 934 N N . SER A 1 115 ? 22.602 0.407 3.800 1.00 40.47 115 SER A N 1
ATOM 935 C CA . SER A 1 115 ? 23.902 0.956 4.230 1.00 40.47 115 SER A CA 1
ATOM 936 C C . SER A 1 115 ? 24.950 -0.080 4.665 1.00 40.47 115 SER A C 1
ATOM 938 O O . SER A 1 115 ? 26.123 0.263 4.722 1.00 40.47 115 SER A O 1
ATOM 940 N N . ASN A 1 116 ? 24.573 -1.336 4.944 1.00 36.31 116 ASN A N 1
ATOM 941 C CA . ASN A 1 116 ? 25.467 -2.314 5.601 1.00 36.31 116 ASN A CA 1
ATOM 942 C C . ASN A 1 116 ? 25.743 -3.602 4.798 1.00 36.31 116 ASN A C 1
ATOM 944 O O . ASN A 1 116 ? 26.148 -4.602 5.379 1.00 36.31 116 ASN A O 1
ATOM 948 N N . ILE A 1 117 ? 25.539 -3.610 3.475 1.00 40.28 117 ILE A N 1
ATOM 949 C CA . ILE A 1 117 ? 25.872 -4.776 2.620 1.00 40.28 117 ILE A CA 1
ATOM 950 C C . ILE A 1 117 ? 27.231 -4.609 1.899 1.00 40.28 117 ILE A C 1
ATOM 952 O O . ILE A 1 117 ? 27.616 -5.463 1.115 1.00 40.28 117 ILE A O 1
ATOM 956 N N . ASN A 1 118 ? 28.016 -3.570 2.211 1.00 36.09 118 ASN A N 1
ATOM 957 C CA . ASN A 1 118 ? 29.388 -3.408 1.698 1.00 36.09 118 ASN A CA 1
ATOM 958 C C . ASN A 1 118 ? 30.385 -3.035 2.813 1.00 36.09 118 ASN A C 1
ATOM 960 O O . ASN A 1 118 ? 30.987 -1.962 2.760 1.00 36.09 118 ASN A O 1
ATOM 964 N N . ALA A 1 119 ? 30.551 -3.901 3.814 1.00 35.41 119 ALA A N 1
ATOM 965 C CA . ALA A 1 119 ? 31.721 -3.881 4.696 1.00 35.41 119 ALA A CA 1
ATOM 966 C C . ALA A 1 119 ? 32.489 -5.196 4.548 1.00 35.41 119 ALA A C 1
ATOM 968 O O . ALA A 1 119 ? 31.815 -6.253 4.538 1.00 35.41 119 ALA A O 1
#

Sequence (119 aa):
MRINNYAVKLIYRINYQKCDKLSDLISWEERVICVNASSFDDAFRKAEKFGIKYETEYENTLGETVKVRLAYTPNCYLSNLVDIEPGTEVYSSGFFDATEDEMNRLLDIMCNKKSNINA